Protein AF-D0LHV9-F1 (afdb_monomer)

pLDDT: mean 90.49, std 9.5, range [56.28, 98.75]

Nearest PDB structures (foldseek):
  7ylq-assembly1_B  TM=3.765E-01  e=9.728E+00  Sphingomonas sp. ACM-3962

Solvent-accessible surface area (backbone atoms only — not comparable to full-atom values): 9930 Å² total; per-residue (Å²): 109,68,70,61,38,52,47,30,73,77,40,93,38,69,43,60,48,99,86,67,49,78,72,29,75,72,36,47,54,69,53,60,54,71,76,46,58,68,74,63,73,68,49,79,58,94,61,65,42,48,40,43,83,44,73,40,21,36,85,45,95,89,30,34,79,87,47,55,51,56,77,73,33,41,42,97,56,76,54,89,63,44,69,48,53,27,53,27,57,70,60,33,44,83,70,42,90,50,85,69,69,38,62,45,87,88,50,96,56,99,40,79,74,44,41,60,22,30,22,26,65,71,52,44,33,29,43,61,49,44,35,54,44,36,72,78,37,23,38,62,72,60,65,72,56,57,51,52,42,54,73,43,72,48,49,61,66,92,78,60,73,64,90,67,52,40,84,120

Radius of gyration: 19.69 Å; Cα contacts (8 Å, |Δi|>4): 243; chains: 1; bounding box: 43×36×56 Å

Structure (mmCIF, N/CA/C/O backbone):
data_AF-D0LHV9-F1
#
_entry.id   AF-D0LHV9-F1
#
loop_
_atom_site.group_PDB
_atom_site.id
_atom_site.type_symbol
_atom_site.label_atom_id
_atom_site.label_alt_id
_atom_site.label_comp_id
_atom_site.label_asym_id
_atom_site.label_entity_id
_atom_site.label_seq_id
_atom_site.pdbx_PDB_ins_code
_atom_site.Cartn_x
_atom_site.Cartn_y
_atom_site.Cartn_z
_atom_site.occupancy
_atom_site.B_iso_or_equiv
_atom_site.auth_seq_id
_atom_site.auth_comp_id
_atom_site.auth_asym_id
_atom_site.auth_atom_id
_atom_site.pdbx_PDB_model_num
ATOM 1 N N . MET A 1 1 ? -15.283 6.132 16.270 1.00 62.69 1 MET A N 1
ATOM 2 C CA . MET A 1 1 ? -14.594 5.888 17.559 1.00 62.69 1 MET A CA 1
ATOM 3 C C . MET A 1 1 ? -13.118 5.558 17.386 1.00 62.69 1 MET A C 1
ATOM 5 O O . MET A 1 1 ? -12.345 6.025 18.202 1.00 62.69 1 MET A O 1
ATOM 9 N N . GLU A 1 2 ? -12.717 4.835 16.336 1.00 67.06 2 GLU A N 1
ATOM 10 C CA . GLU A 1 2 ? -11.318 4.452 16.040 1.00 67.06 2 GLU A CA 1
ATOM 11 C C . GLU A 1 2 ? -10.273 5.565 16.258 1.00 67.06 2 GLU A C 1
ATOM 13 O O . GLU A 1 2 ? -9.306 5.354 16.974 1.00 67.06 2 GLU A O 1
ATOM 18 N N . CYS A 1 3 ? -10.501 6.777 15.735 1.00 65.50 3 CYS A N 1
ATOM 19 C CA . CYS A 1 3 ? -9.595 7.921 15.934 1.00 65.50 3 CYS A CA 1
ATOM 20 C C . CYS A 1 3 ? -9.400 8.285 17.419 1.00 65.50 3 CYS A C 1
ATOM 22 O O . CYS A 1 3 ? -8.277 8.457 17.881 1.00 65.50 3 CYS A O 1
ATOM 24 N N . VAL A 1 4 ? -10.493 8.355 18.182 1.00 70.44 4 VAL A N 1
ATOM 25 C CA . VAL A 1 4 ? -10.454 8.693 19.613 1.00 70.44 4 VAL A CA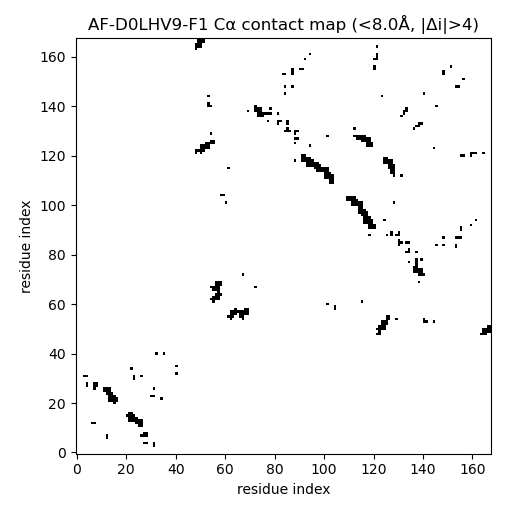 1
ATOM 26 C C . VAL A 1 4 ? -9.809 7.558 20.411 1.00 70.44 4 VAL A C 1
ATOM 28 O O . VAL A 1 4 ? -8.999 7.823 21.292 1.00 70.44 4 VAL A O 1
ATOM 31 N N . LYS A 1 5 ? -10.092 6.297 20.054 1.00 71.50 5 LYS A N 1
ATOM 32 C CA . LYS A 1 5 ? -9.436 5.121 20.646 1.00 71.50 5 LYS A CA 1
ATOM 33 C C . LYS A 1 5 ? -7.927 5.131 20.398 1.00 71.50 5 LYS A C 1
ATOM 35 O O . LYS A 1 5 ? -7.164 4.926 21.332 1.00 71.50 5 LYS A O 1
ATOM 40 N N . TRP A 1 6 ? -7.506 5.407 19.163 1.00 71.69 6 TRP A N 1
ATOM 41 C CA . TRP A 1 6 ? -6.095 5.523 18.799 1.00 71.69 6 TRP A CA 1
ATOM 42 C C . TRP A 1 6 ? -5.407 6.652 19.575 1.00 71.69 6 TRP A C 1
ATOM 44 O O . TRP A 1 6 ? -4.356 6.422 20.163 1.00 71.69 6 TRP A O 1
ATOM 54 N N . LEU A 1 7 ? -6.025 7.837 19.655 1.00 71.50 7 LEU A N 1
ATOM 55 C CA . LEU A 1 7 ? -5.496 8.964 20.432 1.00 71.50 7 LEU A CA 1
ATOM 56 C C . LEU A 1 7 ? -5.294 8.587 21.903 1.00 71.50 7 LEU A C 1
ATOM 58 O O . LEU A 1 7 ? -4.206 8.781 22.431 1.00 71.50 7 LEU A O 1
ATOM 62 N N . CYS A 1 8 ? -6.299 7.979 22.534 1.00 73.69 8 CYS A N 1
ATOM 63 C CA . CYS A 1 8 ? -6.231 7.598 23.949 1.00 73.69 8 CYS A CA 1
ATOM 64 C C . CYS A 1 8 ? -5.308 6.397 24.215 1.00 73.69 8 CYS A C 1
ATOM 66 O O . CYS A 1 8 ? -4.954 6.142 25.360 1.00 73.69 8 CYS A O 1
ATOM 68 N N . ALA A 1 9 ? -4.913 5.647 23.181 1.00 72.31 9 ALA A N 1
ATOM 69 C CA . ALA A 1 9 ? -3.890 4.608 23.289 1.00 72.31 9 ALA A CA 1
ATOM 70 C C . ALA A 1 9 ? -2.459 5.169 23.199 1.00 72.31 9 ALA A C 1
ATOM 72 O O . ALA A 1 9 ? -1.520 4.508 23.637 1.00 72.31 9 ALA A O 1
ATOM 73 N N . GLN A 1 10 ? -2.282 6.352 22.605 1.00 72.88 10 GLN A N 1
ATOM 74 C CA . GLN A 1 10 ? -0.973 6.981 22.386 1.00 72.88 10 GLN A CA 1
ATOM 75 C C . GLN A 1 10 ? -0.696 8.143 23.347 1.00 72.88 10 GLN A C 1
ATOM 77 O O . GLN A 1 10 ? 0.461 8.488 23.579 1.00 72.88 10 GLN A O 1
ATOM 82 N N . PHE A 1 11 ? -1.745 8.757 23.890 1.00 75.81 11 PHE A N 1
ATOM 83 C CA . PHE A 1 11 ? -1.668 9.963 24.702 1.00 75.81 11 PHE A CA 1
ATOM 84 C C . PHE A 1 11 ? -2.635 9.879 25.881 1.00 75.81 11 PHE A C 1
ATOM 86 O O . PHE A 1 11 ? -3.745 9.363 25.739 1.00 75.81 11 PHE A O 1
ATOM 93 N N . ASP A 1 12 ? -2.251 10.476 27.009 1.00 80.50 12 ASP A N 1
ATOM 94 C CA . ASP A 1 12 ? -3.166 10.701 28.126 1.00 80.50 12 ASP A CA 1
ATOM 95 C C . ASP A 1 12 ? -4.273 11.661 27.676 1.00 80.50 12 ASP A C 1
ATOM 97 O O . ASP A 1 12 ? -4.032 12.827 27.347 1.00 80.50 12 ASP A O 1
ATOM 101 N N . CYS A 1 13 ? -5.493 11.136 27.595 1.00 75.88 13 CYS A N 1
ATOM 102 C CA . CYS A 1 13 ? -6.640 11.840 27.047 1.00 75.88 13 CYS A CA 1
ATOM 103 C C . CYS A 1 13 ? -7.762 11.916 28.079 1.00 75.88 13 CYS A C 1
ATOM 105 O O . CYS A 1 13 ? -8.191 10.908 28.638 1.00 75.88 13 CYS A O 1
ATOM 107 N N . SER A 1 14 ? -8.291 13.125 28.252 1.00 83.94 14 SER A N 1
ATOM 108 C CA . SER A 1 14 ? -9.500 13.386 29.025 1.00 83.94 14 SER A CA 1
ATOM 109 C C . SER A 1 14 ? -10.602 13.895 28.095 1.00 83.94 14 SER A C 1
ATOM 111 O O . SER A 1 14 ? -10.369 14.792 27.281 1.00 83.94 14 SER A O 1
ATOM 113 N N . ILE A 1 15 ? -11.801 13.319 28.200 1.00 81.75 15 ILE A N 1
ATOM 114 C CA . ILE A 1 15 ? -12.952 13.644 27.344 1.00 81.75 15 ILE A CA 1
ATOM 115 C C . ILE A 1 15 ? -13.985 14.395 28.170 1.00 81.75 15 ILE A C 1
ATOM 117 O O . ILE A 1 15 ? -14.355 13.943 29.251 1.00 81.75 15 ILE A O 1
ATOM 121 N N . TYR A 1 16 ? -14.480 15.507 27.635 1.00 86.31 16 TYR A N 1
ATOM 122 C CA . TYR A 1 16 ? -15.501 16.349 28.251 1.00 86.31 16 TYR A CA 1
ATOM 123 C C . TYR A 1 16 ? -16.729 16.431 27.341 1.00 86.31 16 TYR A C 1
ATOM 125 O O . TYR A 1 16 ? -16.602 16.312 26.121 1.00 86.31 16 TYR A O 1
ATOM 133 N N . ASP A 1 17 ? -17.907 16.642 27.922 1.00 86.06 17 ASP A N 1
ATOM 134 C CA . ASP A 1 17 ? -19.102 16.993 27.153 1.00 86.06 17 ASP A CA 1
ATOM 135 C C . ASP A 1 17 ? -19.101 18.475 26.735 1.00 86.06 17 ASP A C 1
ATOM 137 O O . ASP A 1 17 ? -18.220 19.257 27.102 1.00 86.06 17 ASP A O 1
ATOM 141 N N . GLU A 1 18 ? -20.122 18.885 25.980 1.00 87.44 18 GLU A N 1
ATOM 142 C CA . GLU A 1 18 ? -20.279 20.273 25.520 1.00 87.44 18 GLU A CA 1
ATOM 143 C C . GLU A 1 18 ? -20.460 21.287 26.667 1.00 87.44 18 GLU A C 1
ATOM 145 O O . GLU A 1 18 ? -20.237 22.481 26.473 1.00 87.44 18 GLU A O 1
ATOM 150 N N . SER A 1 19 ? -20.841 20.833 27.866 1.00 90.06 19 SER A N 1
ATOM 151 C CA . SER A 1 19 ? -20.984 21.673 29.062 1.00 90.06 19 SER A CA 1
ATOM 152 C C . SER A 1 19 ? -19.685 21.814 29.866 1.00 90.06 19 SER A C 1
ATOM 154 O O . SER A 1 19 ? -19.638 22.592 30.821 1.00 90.06 19 SER A O 1
ATOM 156 N N . GLY A 1 20 ? -18.627 21.093 29.479 1.00 84.69 20 GLY A N 1
ATOM 157 C CA . GLY A 1 20 ? -17.353 21.042 30.195 1.00 84.69 20 GLY A CA 1
ATOM 158 C C . GLY A 1 20 ? -17.324 20.025 31.338 1.00 84.69 20 GLY A C 1
ATOM 159 O O . GLY A 1 20 ? -16.408 20.060 32.160 1.00 84.69 20 GLY A O 1
ATOM 160 N N . THR A 1 21 ? -18.298 19.116 31.408 1.00 87.81 21 THR A N 1
ATOM 161 C CA . THR A 1 21 ? -18.303 18.029 32.392 1.00 87.81 21 THR A CA 1
ATOM 162 C C . THR A 1 21 ? -17.369 16.921 31.928 1.00 87.81 21 THR A C 1
ATOM 164 O O . THR A 1 21 ? -17.465 16.456 30.794 1.00 87.81 21 THR A O 1
ATOM 167 N N . LEU A 1 22 ? -16.458 16.488 32.801 1.00 85.00 22 LEU A N 1
ATOM 168 C CA . LEU A 1 22 ? -15.539 15.390 32.510 1.00 85.00 22 LEU A CA 1
ATOM 169 C C . LEU A 1 22 ? -16.319 14.076 32.376 1.00 85.00 22 LEU A C 1
ATOM 171 O O . LEU A 1 22 ? -16.954 13.627 33.329 1.00 85.00 22 LEU A O 1
ATOM 175 N N . LEU A 1 23 ? -16.251 13.469 31.196 1.00 80.69 23 LEU A N 1
ATOM 176 C CA . LEU A 1 23 ? -16.886 12.194 30.869 1.00 80.69 23 LEU A CA 1
ATOM 177 C C . LEU A 1 23 ? -15.935 11.016 31.085 1.00 80.69 23 LEU A C 1
ATOM 179 O O . LEU A 1 23 ? -16.338 9.979 31.604 1.00 80.69 23 LEU A O 1
ATOM 183 N N . VAL A 1 24 ? -14.670 11.180 30.692 1.00 77.25 24 VAL A N 1
ATOM 184 C CA . VAL A 1 24 ? -13.617 10.171 30.846 1.00 77.25 24 VAL A CA 1
ATOM 185 C C . VAL A 1 24 ? -12.364 10.868 31.346 1.00 77.25 24 VAL A C 1
ATOM 187 O O . VAL A 1 24 ? -11.832 11.731 30.652 1.00 77.25 24 VAL A O 1
ATOM 190 N N . ALA A 1 25 ? -11.914 10.496 32.543 1.00 75.00 25 ALA A N 1
ATOM 191 C CA . ALA A 1 25 ? -10.645 10.933 33.112 1.00 75.00 25 ALA A CA 1
ATOM 192 C C . ALA A 1 25 ? -9.563 9.924 32.729 1.00 75.00 25 ALA A C 1
ATOM 194 O O . ALA A 1 25 ? -9.725 8.753 33.072 1.00 75.00 25 ALA A O 1
ATOM 195 N N . ASP A 1 26 ? -8.515 10.372 32.033 1.00 69.88 26 ASP A N 1
ATOM 196 C CA . ASP A 1 26 ? -7.289 9.614 31.716 1.00 69.88 26 ASP A CA 1
ATOM 197 C C . ASP A 1 26 ? -7.545 8.120 31.440 1.00 69.88 26 ASP A C 1
ATOM 199 O O . ASP A 1 26 ? -6.937 7.218 32.020 1.00 69.88 26 ASP A O 1
ATOM 203 N N . GLY A 1 27 ? -8.553 7.869 30.605 1.00 56.28 27 GLY A N 1
ATOM 204 C CA . GLY A 1 27 ? -9.175 6.564 30.457 1.00 56.28 27 GLY A CA 1
ATOM 205 C C . GLY A 1 27 ? -8.801 5.934 29.131 1.00 56.28 27 GLY A C 1
ATOM 206 O O . GLY A 1 27 ? -9.020 6.519 28.069 1.00 56.28 27 GLY A O 1
ATOM 207 N N . GLY A 1 28 ? -8.275 4.712 29.199 1.00 63.03 28 GLY A N 1
ATOM 208 C CA . GLY A 1 28 ? -8.055 3.875 28.026 1.00 63.03 28 GLY A CA 1
ATOM 209 C C . GLY A 1 28 ? -9.352 3.575 27.264 1.00 63.03 28 GLY A C 1
ATOM 210 O O . GLY A 1 28 ? -10.458 3.926 27.676 1.00 63.03 28 GLY A O 1
ATOM 211 N N . VAL A 1 29 ? -9.205 2.882 26.136 1.00 64.19 29 VAL A N 1
ATOM 212 C CA . VAL A 1 29 ? -10.256 2.579 25.144 1.00 64.19 29 VAL A CA 1
ATOM 213 C C . VAL A 1 29 ? -11.608 2.142 25.743 1.00 64.19 29 VAL A C 1
ATOM 215 O O . VAL A 1 29 ? -12.652 2.545 25.229 1.00 64.19 29 VAL A O 1
ATOM 218 N N . GLU A 1 30 ? -11.607 1.386 26.843 1.00 68.38 30 GLU A N 1
ATOM 219 C CA . GLU A 1 30 ? -12.809 0.880 27.529 1.00 68.38 30 GLU A CA 1
ATOM 220 C C . GLU A 1 30 ? -13.719 1.995 28.078 1.00 68.38 30 GLU A C 1
ATOM 222 O O . GLU A 1 30 ? -14.945 1.907 27.985 1.00 68.38 30 GLU A O 1
ATOM 227 N N . ALA A 1 31 ? -13.146 3.086 28.596 1.00 74.50 31 ALA A N 1
ATOM 228 C CA . ALA A 1 31 ? -13.923 4.197 29.149 1.00 74.50 31 ALA A CA 1
ATOM 229 C C . ALA A 1 31 ? -14.637 5.008 28.053 1.00 74.50 31 ALA A C 1
ATOM 231 O O . ALA A 1 31 ? -15.700 5.578 28.287 1.00 74.50 31 ALA A O 1
ATOM 232 N N . ILE A 1 32 ? -14.085 5.014 26.837 1.00 75.31 32 ILE A N 1
ATOM 233 C CA . ILE A 1 32 ? -14.692 5.659 25.667 1.00 75.31 32 ILE A CA 1
ATOM 234 C C . ILE A 1 32 ? -15.883 4.848 25.168 1.00 75.31 32 ILE A C 1
ATOM 236 O O . ILE A 1 32 ? -16.891 5.427 24.772 1.00 75.31 32 ILE A O 1
ATOM 240 N N . GLU A 1 33 ? -15.781 3.517 25.163 1.00 77.44 33 GLU A N 1
ATOM 241 C CA . GLU A 1 33 ? -16.877 2.644 24.730 1.00 77.44 33 GLU A CA 1
ATOM 242 C C . GLU A 1 33 ? -18.105 2.778 25.628 1.00 77.44 33 GLU A C 1
ATOM 244 O O . GLU A 1 33 ? -19.222 2.813 25.117 1.00 77.44 33 GLU A O 1
ATOM 249 N N . ALA A 1 34 ? -17.901 2.981 26.932 1.00 81.94 34 ALA A N 1
ATOM 250 C CA . ALA A 1 34 ? -18.976 3.226 27.890 1.00 81.94 34 ALA A CA 1
ATOM 251 C C . ALA A 1 34 ? -19.781 4.517 27.623 1.00 81.94 34 ALA A C 1
ATOM 253 O O . ALA A 1 34 ? -20.892 4.652 28.136 1.00 81.94 34 ALA A O 1
ATOM 254 N N . LEU A 1 35 ? -19.263 5.454 26.814 1.00 83.06 35 LEU A N 1
ATOM 255 C CA . LEU A 1 35 ? -19.992 6.670 26.424 1.00 83.06 35 LEU A CA 1
ATOM 256 C C . LEU A 1 35 ? -21.098 6.406 25.396 1.00 83.06 35 LEU A C 1
ATOM 258 O O . LEU A 1 35 ? -21.942 7.275 25.170 1.00 83.06 35 LEU A O 1
ATOM 262 N N . TYR A 1 36 ? -21.094 5.239 24.753 1.00 81.00 36 TYR A N 1
ATOM 263 C CA . TYR A 1 36 ? -22.002 4.925 23.659 1.00 81.00 36 TYR A CA 1
ATOM 264 C C . TYR A 1 36 ? -22.916 3.746 24.020 1.00 81.00 36 TYR A C 1
ATOM 266 O O . TYR A 1 36 ? -22.483 2.803 24.681 1.00 81.00 36 TYR A O 1
ATOM 274 N N . PRO A 1 37 ? -24.186 3.752 23.569 1.00 85.31 37 PRO A N 1
ATOM 275 C CA . PRO A 1 37 ? -25.063 2.594 23.710 1.00 85.31 37 PRO A CA 1
ATOM 276 C C . PRO A 1 37 ? -24.457 1.342 23.065 1.00 85.31 37 PRO A C 1
ATOM 278 O O . PRO A 1 37 ? -23.799 1.436 22.028 1.00 85.31 37 PRO A O 1
ATOM 281 N N . GLU A 1 38 ? -24.767 0.160 23.606 1.00 84.75 38 GLU A N 1
ATOM 282 C CA . GLU A 1 38 ? -24.272 -1.127 23.087 1.00 84.75 38 GLU A CA 1
ATOM 283 C C . GLU A 1 38 ? -24.554 -1.305 21.584 1.00 84.75 38 GLU A C 1
ATOM 285 O O . GLU A 1 38 ? -23.702 -1.784 20.841 1.00 84.75 38 GLU A O 1
ATOM 290 N N . SER A 1 39 ? -25.705 -0.823 21.105 1.00 85.00 39 SER A N 1
ATOM 291 C CA . SER A 1 39 ? -26.071 -0.848 19.684 1.00 85.00 39 SER A CA 1
ATOM 292 C C . SER A 1 39 ? -25.133 -0.040 18.784 1.00 85.00 39 SER A C 1
ATOM 294 O O . SER A 1 39 ? -24.960 -0.393 17.622 1.00 85.00 39 SER A O 1
ATOM 296 N N . VAL A 1 40 ? -24.526 1.030 19.302 1.00 82.38 40 VAL A N 1
ATOM 297 C CA . VAL A 1 40 ? -23.534 1.844 18.586 1.00 82.38 40 VAL A CA 1
ATOM 298 C C . VAL A 1 40 ? -22.165 1.176 18.641 1.00 82.38 40 VAL A C 1
ATOM 300 O O . VAL A 1 40 ? -21.465 1.152 17.632 1.00 82.38 40 VAL A O 1
ATOM 303 N N . VAL A 1 41 ? -21.801 0.594 19.786 1.00 80.50 41 VAL A N 1
ATOM 304 C CA . VAL A 1 41 ? -20.530 -0.131 19.957 1.00 80.50 41 VAL A CA 1
ATOM 305 C C . VAL A 1 41 ? -20.474 -1.374 19.061 1.00 80.50 41 VAL A C 1
ATOM 307 O O . VAL A 1 41 ? -19.439 -1.652 18.463 1.00 80.50 41 VAL A O 1
ATOM 310 N N . GLN A 1 42 ? -21.589 -2.093 18.919 1.00 81.94 42 GLN A N 1
ATOM 311 C CA . GLN A 1 42 ? -21.698 -3.293 18.080 1.00 81.94 42 GLN A CA 1
ATOM 312 C C . GLN A 1 42 ? -21.997 -2.996 16.605 1.00 81.94 42 GLN A C 1
ATOM 314 O O . GLN A 1 42 ? -22.043 -3.922 15.793 1.00 81.94 42 GLN A O 1
ATOM 319 N N . MET A 1 43 ? -22.227 -1.733 16.235 1.00 82.56 43 MET A N 1
ATOM 320 C CA . MET A 1 43 ? -22.563 -1.385 14.860 1.00 82.56 43 MET A CA 1
ATOM 321 C C . MET A 1 43 ? -21.374 -1.653 13.941 1.00 82.56 43 MET A C 1
ATOM 323 O O . MET A 1 43 ? -20.310 -1.046 14.068 1.00 82.56 43 MET A O 1
ATOM 327 N N . GLU A 1 44 ? -21.576 -2.538 12.970 1.00 80.12 44 GLU A N 1
ATOM 328 C CA . GLU A 1 44 ? -20.567 -2.803 11.961 1.00 80.12 44 GLU A CA 1
ATOM 329 C C . GLU A 1 44 ? -20.367 -1.550 11.100 1.00 80.12 44 GLU A C 1
ATOM 331 O O . GLU A 1 44 ? -21.309 -1.020 10.506 1.00 80.12 44 GLU A O 1
ATOM 336 N N . HIS A 1 45 ? -19.141 -1.028 11.079 1.00 79.50 45 HIS A N 1
ATOM 337 C CA . HIS A 1 45 ? -18.848 0.185 10.329 1.00 79.50 45 HIS A CA 1
ATOM 338 C C . HIS A 1 45 ? -19.073 -0.040 8.826 1.00 79.50 45 HIS A C 1
ATOM 340 O O . HIS A 1 45 ? -18.645 -1.069 8.300 1.00 79.50 45 HIS A O 1
ATOM 346 N N . PRO A 1 46 ? -19.668 0.924 8.096 1.00 80.38 46 PRO A N 1
ATOM 347 C CA . PRO A 1 46 ? -19.940 0.759 6.667 1.00 80.38 46 PRO A CA 1
ATOM 348 C C . PRO A 1 46 ? -18.661 0.610 5.829 1.00 80.38 46 PRO A C 1
ATOM 350 O O . PRO A 1 46 ? -18.708 0.071 4.729 1.00 80.38 46 PRO A O 1
ATOM 353 N N . TRP A 1 47 ? -17.516 1.046 6.363 1.00 81.25 47 TRP A N 1
ATOM 354 C CA . TRP A 1 47 ? -16.188 0.871 5.772 1.00 81.25 47 TRP A CA 1
ATOM 355 C C . TRP A 1 47 ? -15.443 -0.380 6.261 1.00 81.25 47 TRP A C 1
ATOM 357 O O . TRP A 1 47 ? -14.280 -0.571 5.911 1.00 81.25 47 TRP A O 1
ATOM 367 N N . LYS A 1 48 ? -16.063 -1.245 7.073 1.00 85.50 48 LYS A N 1
ATOM 368 C CA . LYS A 1 48 ? -15.408 -2.477 7.522 1.00 85.50 48 LYS A CA 1
ATOM 369 C C . LYS A 1 48 ? -15.099 -3.375 6.324 1.00 85.50 48 LYS A C 1
ATOM 371 O O . LYS A 1 48 ? -15.971 -3.665 5.504 1.00 85.50 48 LYS A O 1
ATOM 376 N N . GLY A 1 49 ? -13.844 -3.813 6.253 1.00 89.00 49 GLY A N 1
ATOM 377 C CA . GLY A 1 49 ? -13.328 -4.630 5.158 1.00 89.00 49 GLY A CA 1
ATOM 378 C C . GLY A 1 49 ? -13.130 -3.863 3.849 1.00 89.00 49 GLY A C 1
ATOM 379 O O . GLY A 1 49 ? -12.746 -4.484 2.867 1.00 89.00 49 GLY A O 1
ATOM 380 N N . ILE A 1 50 ? -13.380 -2.549 3.797 1.00 94.62 50 ILE A N 1
ATOM 381 C CA . ILE A 1 50 ? -13.064 -1.745 2.614 1.00 94.62 50 ILE A CA 1
ATOM 382 C C . ILE A 1 50 ? -11.571 -1.412 2.619 1.00 94.62 50 ILE A C 1
ATOM 384 O O . ILE A 1 50 ? -11.069 -0.832 3.580 1.00 94.62 50 ILE A O 1
ATOM 388 N N . LEU A 1 51 ? -10.881 -1.764 1.534 1.00 96.50 51 LEU A N 1
ATOM 389 C CA . LEU A 1 51 ? -9.449 -1.536 1.368 1.00 96.50 51 LEU A CA 1
ATOM 390 C C . LEU A 1 51 ? -9.136 -0.105 0.931 1.00 96.50 51 LEU A C 1
ATOM 392 O O . LEU A 1 51 ? -9.783 0.456 0.043 1.00 96.50 51 LEU A O 1
ATOM 396 N N . LEU A 1 52 ? -8.087 0.456 1.525 1.00 96.12 52 LEU A N 1
ATOM 397 C CA . LEU A 1 52 ? -7.537 1.762 1.179 1.00 96.12 52 LEU A CA 1
ATOM 398 C C . LEU A 1 52 ? -6.489 1.618 0.072 1.00 96.12 52 LEU A C 1
ATOM 400 O O . LEU A 1 52 ? -5.504 0.899 0.215 1.00 96.12 52 LEU A O 1
ATOM 404 N N . LYS A 1 53 ? -6.685 2.321 -1.042 1.00 96.69 53 LYS A N 1
ATOM 405 C CA . LYS A 1 53 ? -5.764 2.283 -2.184 1.00 96.69 53 LYS A CA 1
ATOM 406 C C . LYS A 1 53 ? -4.485 3.074 -1.898 1.00 96.69 53 LYS A C 1
ATOM 408 O O . LYS A 1 53 ? -4.550 4.211 -1.431 1.00 96.69 53 LYS A O 1
ATOM 413 N N . VAL A 1 54 ? -3.332 2.505 -2.244 1.00 97.88 54 VAL A N 1
ATOM 414 C CA . VAL A 1 54 ? -2.034 3.196 -2.282 1.00 97.88 54 VAL A CA 1
ATOM 415 C C . VAL A 1 54 ? -1.239 2.753 -3.514 1.00 97.88 54 VAL A C 1
ATOM 417 O O . VAL A 1 54 ? -1.341 1.607 -3.936 1.00 97.88 54 VAL A O 1
ATOM 420 N N . GLY A 1 55 ? -0.488 3.673 -4.127 1.00 96.69 55 GLY A N 1
ATOM 421 C CA . GLY A 1 55 ? 0.348 3.377 -5.300 1.00 96.69 55 GLY A CA 1
ATOM 422 C C . GLY A 1 55 ? -0.381 3.262 -6.641 1.00 96.69 55 GLY A C 1
ATOM 423 O O . GLY A 1 55 ? 0.229 2.868 -7.623 1.00 96.69 55 GLY A O 1
ATOM 424 N N . PHE A 1 56 ? -1.666 3.618 -6.709 1.00 97.00 56 PHE A N 1
ATOM 425 C CA . PHE A 1 56 ? -2.427 3.669 -7.965 1.00 97.00 56 PHE A CA 1
ATOM 426 C C . PHE A 1 56 ? -2.157 4.988 -8.700 1.00 97.00 56 PHE A C 1
ATOM 428 O O . PHE A 1 56 ? -3.007 5.880 -8.723 1.00 97.00 56 PHE A O 1
ATOM 435 N N . PHE A 1 57 ? -0.951 5.139 -9.241 1.00 97.88 57 PHE A N 1
ATOM 436 C CA . PHE A 1 57 ? -0.515 6.375 -9.889 1.00 97.88 57 PHE A CA 1
ATOM 437 C C . PHE A 1 57 ? -1.136 6.573 -11.270 1.00 97.88 57 PHE A C 1
ATOM 439 O O . PHE A 1 57 ? -1.248 5.629 -12.045 1.00 97.88 57 PHE A O 1
ATOM 446 N N . ARG A 1 58 ? -1.506 7.814 -11.595 1.00 97.56 58 ARG A N 1
ATOM 447 C CA . ARG A 1 58 ? -2.286 8.146 -12.799 1.00 97.56 58 ARG A CA 1
ATOM 448 C C . ARG A 1 58 ? -1.584 7.858 -14.126 1.00 97.56 58 ARG A C 1
ATOM 450 O O . ARG A 1 58 ? -2.259 7.778 -15.150 1.00 97.56 58 ARG A O 1
ATOM 457 N N . GLU A 1 59 ? -0.256 7.792 -14.108 1.00 97.00 59 GLU A N 1
ATOM 458 C CA . GLU A 1 59 ? 0.592 7.523 -15.269 1.00 97.00 59 GLU A CA 1
ATOM 459 C C . GLU A 1 59 ? 0.604 6.040 -15.662 1.00 97.00 59 GLU A C 1
ATOM 461 O O . GLU A 1 59 ? 0.884 5.724 -16.813 1.00 97.00 59 GLU A O 1
ATOM 466 N N . LEU A 1 60 ? 0.286 5.134 -14.733 1.00 95.25 60 LEU A N 1
ATOM 467 C CA . LEU A 1 60 ? 0.313 3.693 -14.973 1.00 95.25 60 LEU A CA 1
ATOM 468 C C . LEU A 1 60 ? -1.040 3.208 -15.506 1.00 95.25 60 LEU A C 1
ATOM 470 O O . LEU A 1 60 ? -2.091 3.625 -15.021 1.00 95.25 60 LEU A O 1
ATOM 474 N N . ASP A 1 61 ? -1.025 2.255 -16.440 1.00 93.38 61 ASP A N 1
ATOM 475 C CA . ASP A 1 61 ? -2.241 1.716 -17.078 1.00 93.38 61 ASP A CA 1
ATOM 476 C C . ASP A 1 61 ? -3.255 1.121 -16.088 1.00 93.38 61 ASP A C 1
ATOM 478 O O . ASP A 1 61 ? -4.464 1.157 -16.314 1.00 93.38 61 ASP A O 1
ATOM 482 N N . HIS A 1 62 ? -2.768 0.555 -14.983 1.00 92.94 62 HIS A N 1
ATOM 483 C CA . HIS A 1 62 ? -3.593 -0.031 -13.924 1.00 92.94 62 HIS A CA 1
ATOM 484 C C . HIS A 1 62 ? -3.942 0.972 -12.806 1.00 92.94 62 HIS A C 1
ATOM 486 O O . HIS A 1 62 ? -4.580 0.599 -11.815 1.00 92.94 62 HIS A O 1
ATOM 492 N N . GLY A 1 63 ? -3.477 2.216 -12.921 1.00 94.06 63 GLY A N 1
ATOM 493 C CA . GLY A 1 63 ? -3.636 3.258 -11.920 1.00 94.06 63 GLY A CA 1
ATOM 494 C C . GLY A 1 63 ? -4.989 3.966 -11.958 1.00 94.06 63 GLY A C 1
ATOM 495 O O . GLY A 1 63 ? -5.880 3.649 -12.746 1.00 94.06 63 GLY A O 1
ATOM 496 N N . ASP A 1 64 ? -5.150 4.952 -11.076 1.00 94.88 64 ASP A N 1
ATOM 497 C CA . ASP A 1 64 ? -6.309 5.844 -11.079 1.00 94.88 64 ASP A CA 1
ATOM 498 C C . ASP A 1 64 ? -5.942 7.137 -11.812 1.00 94.88 64 ASP A C 1
ATOM 500 O O . ASP A 1 64 ? -5.092 7.895 -11.350 1.00 94.88 64 ASP A O 1
ATOM 504 N N . HIS A 1 65 ? -6.602 7.431 -12.934 1.00 93.94 65 HIS A N 1
ATOM 505 C CA . HIS A 1 65 ? -6.339 8.643 -13.719 1.00 93.94 65 HIS A CA 1
ATOM 506 C C . HIS A 1 65 ? -6.574 9.956 -12.947 1.00 93.94 65 HIS A C 1
ATOM 508 O O . HIS A 1 65 ? -6.070 11.004 -13.358 1.00 93.94 65 HIS A O 1
ATOM 514 N N . GLN A 1 66 ? -7.343 9.925 -11.854 1.00 93.62 66 GLN A N 1
ATOM 515 C CA . GLN A 1 66 ? -7.537 11.058 -10.937 1.00 93.62 66 GLN A CA 1
ATOM 516 C C . GLN A 1 66 ? -6.683 10.946 -9.660 1.00 93.62 66 GLN A C 1
ATOM 518 O O . GLN A 1 66 ? -6.802 11.776 -8.758 1.00 93.62 66 GLN A O 1
ATOM 523 N N . GLY A 1 67 ? -5.836 9.921 -9.579 1.00 92.38 67 GLY A N 1
ATOM 524 C CA . GLY A 1 67 ? -4.992 9.590 -8.442 1.00 92.38 67 GLY A CA 1
ATOM 525 C C . GLY A 1 67 ? -3.691 10.403 -8.344 1.00 92.38 67 GLY A C 1
ATOM 526 O O . GLY A 1 67 ? -3.503 11.416 -9.033 1.00 92.38 67 GLY A O 1
ATOM 527 N N . PRO A 1 68 ? -2.772 9.978 -7.453 1.00 95.56 68 PRO A N 1
ATOM 528 C CA . PRO A 1 68 ? -1.463 10.611 -7.288 1.00 95.56 68 PRO A CA 1
ATOM 529 C C . PRO A 1 68 ? -0.627 10.544 -8.577 1.00 95.56 68 PRO A C 1
ATOM 531 O O . PRO A 1 68 ? -0.902 9.747 -9.472 1.00 95.56 68 PRO A O 1
ATOM 534 N N . SER A 1 69 ? 0.380 11.415 -8.693 1.00 97.88 69 SER A N 1
ATOM 535 C CA . SER A 1 69 ? 1.334 11.377 -9.814 1.00 97.88 69 SER A CA 1
ATOM 536 C C . SER A 1 69 ? 2.605 10.663 -9.386 1.00 97.88 69 SER A C 1
ATOM 538 O O . SER A 1 69 ? 3.238 11.075 -8.416 1.00 97.88 69 SER A O 1
ATOM 540 N N . LEU A 1 70 ? 2.983 9.636 -10.142 1.00 97.69 70 LEU A N 1
ATOM 541 C CA . LEU A 1 70 ? 4.229 8.902 -9.961 1.00 97.69 70 LEU A CA 1
ATOM 542 C C . LEU A 1 70 ? 5.444 9.823 -10.134 1.00 97.69 70 LEU A C 1
ATOM 544 O O . LEU A 1 70 ? 6.368 9.789 -9.326 1.00 97.69 70 LEU A O 1
ATOM 548 N N . GLU A 1 71 ? 5.417 10.679 -11.161 1.00 97.75 71 GLU A N 1
ATOM 549 C CA . GLU A 1 71 ? 6.463 11.676 -11.423 1.00 97.75 71 GLU A CA 1
ATOM 550 C C . GLU A 1 71 ? 6.586 12.670 -10.264 1.00 97.75 71 GLU A C 1
ATOM 552 O O . GLU A 1 71 ? 7.688 12.980 -9.823 1.00 97.75 71 GLU A O 1
ATOM 557 N N . HIS A 1 72 ? 5.456 13.160 -9.746 1.00 97.75 72 HIS A N 1
ATOM 558 C CA . HIS A 1 72 ? 5.458 14.112 -8.636 1.00 97.75 72 HIS A CA 1
ATOM 559 C C . HIS A 1 72 ? 6.026 13.515 -7.346 1.00 97.75 72 HIS A C 1
ATOM 561 O O . HIS A 1 72 ? 6.737 14.205 -6.617 1.00 97.75 72 HIS A O 1
ATOM 567 N N . ASP A 1 73 ? 5.695 12.254 -7.063 1.00 97.50 73 ASP A N 1
ATOM 568 C CA . ASP A 1 73 ? 6.081 11.586 -5.822 1.00 97.50 73 ASP A CA 1
ATOM 569 C C . ASP A 1 73 ? 7.498 10.986 -5.883 1.00 97.50 73 ASP A C 1
ATOM 571 O O . ASP A 1 73 ? 8.025 10.554 -4.854 1.00 97.50 73 ASP A O 1
ATOM 575 N N . LYS A 1 74 ? 8.150 10.993 -7.052 1.00 98.00 74 LYS A N 1
ATOM 576 C CA . LYS A 1 74 ? 9.568 10.644 -7.212 1.00 98.00 74 LYS A CA 1
ATOM 577 C C . LYS A 1 74 ? 10.461 11.561 -6.377 1.00 98.00 74 LYS A C 1
ATOM 579 O O . LYS A 1 74 ? 10.233 12.765 -6.264 1.00 98.00 74 LYS A O 1
ATOM 584 N N . ALA A 1 75 ? 11.531 10.996 -5.825 1.00 97.38 75 ALA A N 1
ATOM 585 C CA . ALA A 1 75 ? 12.515 11.751 -5.058 1.00 97.38 75 ALA A CA 1
ATOM 586 C C . ALA A 1 75 ? 13.947 11.463 -5.522 1.00 97.38 75 ALA A C 1
ATOM 588 O O . ALA A 1 75 ? 14.252 10.406 -6.062 1.00 97.38 75 ALA A O 1
ATOM 589 N N . GLU A 1 76 ? 14.855 12.404 -5.262 1.00 96.00 76 GLU A N 1
ATOM 590 C CA . GLU A 1 76 ? 16.279 12.254 -5.601 1.00 96.00 76 GLU A CA 1
ATOM 591 C C . GLU A 1 76 ? 17.049 11.351 -4.625 1.00 96.00 76 GLU A C 1
ATOM 593 O O . GLU A 1 76 ? 18.185 10.971 -4.893 1.00 96.00 76 GLU A O 1
ATOM 598 N N . SER A 1 77 ? 16.475 11.044 -3.459 1.00 96.06 77 SER A N 1
ATOM 599 C CA . SER A 1 77 ? 17.146 10.250 -2.427 1.00 96.06 77 SER A CA 1
ATOM 600 C C . SER A 1 77 ? 16.173 9.406 -1.620 1.00 96.06 77 SER A C 1
ATOM 602 O O . SER A 1 77 ? 14.993 9.744 -1.495 1.00 96.06 77 SER A O 1
ATOM 604 N N . ALA A 1 78 ? 16.683 8.328 -1.032 1.00 94.75 78 ALA A N 1
ATOM 605 C CA . ALA A 1 78 ? 15.880 7.381 -0.276 1.00 94.75 78 ALA A CA 1
ATOM 606 C C . ALA A 1 78 ? 15.215 7.997 0.965 1.00 94.75 78 ALA A C 1
ATOM 608 O O . ALA A 1 78 ? 15.785 8.861 1.641 1.00 94.75 78 ALA A O 1
ATOM 609 N N . ALA A 1 79 ? 14.002 7.545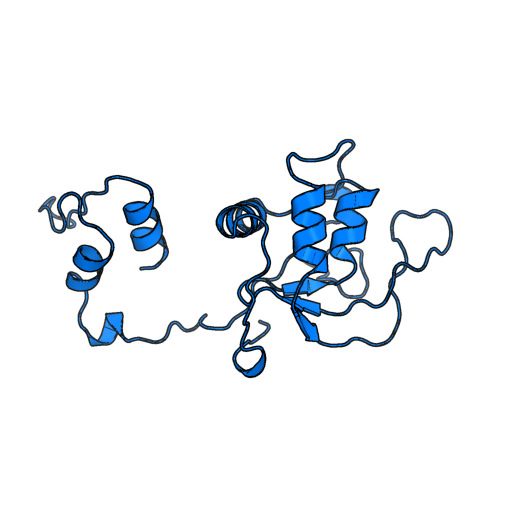 1.282 1.00 91.12 79 ALA A N 1
ATOM 610 C CA . ALA A 1 79 ? 13.365 7.863 2.559 1.00 91.12 79 ALA A CA 1
ATOM 611 C C . ALA A 1 79 ? 13.998 7.047 3.706 1.00 91.12 79 ALA A C 1
ATOM 613 O O . ALA A 1 79 ? 14.535 5.959 3.480 1.00 91.12 79 ALA A O 1
ATOM 614 N N . PRO A 1 80 ? 13.897 7.511 4.966 1.00 90.00 80 PRO A N 1
ATOM 615 C CA . PRO A 1 80 ? 14.148 6.642 6.110 1.00 90.00 80 PRO A CA 1
ATOM 616 C C . PRO A 1 80 ? 13.270 5.384 6.027 1.00 90.00 80 PRO A C 1
ATOM 618 O O . PRO A 1 80 ? 12.089 5.482 5.699 1.00 90.00 80 PRO A O 1
ATOM 621 N N . ASP A 1 81 ? 13.858 4.221 6.312 1.00 95.12 81 ASP A N 1
ATOM 622 C CA . ASP A 1 81 ? 13.198 2.906 6.285 1.00 95.12 81 ASP A CA 1
ATOM 623 C C . ASP A 1 81 ? 12.662 2.441 4.911 1.00 95.12 81 ASP A C 1
ATOM 625 O O . ASP A 1 81 ? 11.931 1.454 4.852 1.00 95.12 81 ASP A O 1
ATOM 629 N N . GLU A 1 82 ? 13.056 3.079 3.803 1.00 96.44 82 GLU A N 1
ATOM 630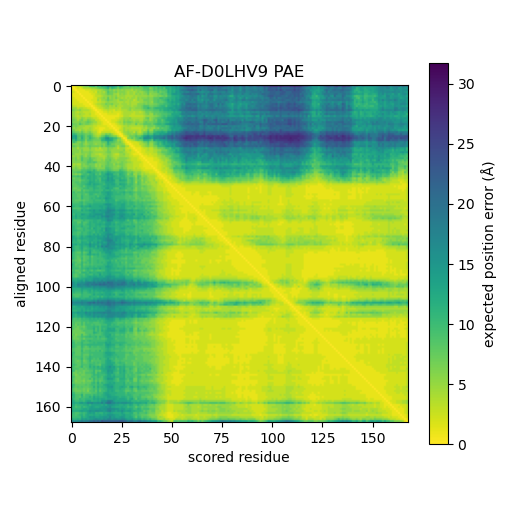 C CA . GLU A 1 82 ? 12.567 2.768 2.447 1.00 96.44 82 GLU A CA 1
ATOM 631 C C . GLU A 1 82 ? 12.624 1.275 2.098 1.00 96.44 82 GLU A C 1
ATOM 633 O O . GLU A 1 82 ? 11.611 0.701 1.708 1.00 96.44 82 GLU A O 1
ATOM 638 N N . GLU A 1 83 ? 13.766 0.617 2.320 1.00 97.69 83 GLU A N 1
ATOM 639 C CA . GLU A 1 83 ? 13.900 -0.814 2.017 1.00 97.69 83 GLU A CA 1
ATOM 640 C C . GLU A 1 83 ? 12.983 -1.679 2.891 1.00 97.69 83 GLU A C 1
ATOM 642 O O . GLU A 1 83 ? 12.447 -2.683 2.433 1.00 97.69 83 GLU A O 1
ATOM 647 N N . ARG A 1 84 ? 12.741 -1.285 4.146 1.00 98.38 84 ARG A N 1
ATOM 648 C CA . ARG A 1 84 ? 11.824 -2.020 5.031 1.00 98.38 84 ARG A CA 1
ATOM 649 C C . ARG A 1 84 ? 10.381 -1.864 4.567 1.00 98.38 84 ARG A C 1
ATOM 651 O O . ARG A 1 84 ? 9.615 -2.818 4.647 1.00 98.38 84 ARG A O 1
ATOM 658 N N . ILE A 1 85 ? 10.017 -0.682 4.072 1.00 98.38 85 ILE A N 1
ATOM 659 C CA . ILE A 1 85 ? 8.699 -0.422 3.481 1.00 98.38 85 ILE A CA 1
ATOM 660 C C . ILE A 1 85 ? 8.543 -1.212 2.179 1.00 98.38 85 ILE A C 1
ATOM 662 O O . ILE A 1 85 ? 7.520 -1.862 1.988 1.00 98.38 85 ILE A O 1
ATOM 666 N N . ALA A 1 86 ? 9.549 -1.215 1.306 1.00 98.50 86 ALA A N 1
ATOM 667 C CA . ALA A 1 86 ? 9.508 -1.981 0.065 1.00 98.50 86 ALA A CA 1
ATOM 668 C C . ALA A 1 86 ? 9.415 -3.494 0.333 1.00 98.50 86 ALA A C 1
ATOM 670 O O . ALA A 1 86 ? 8.576 -4.169 -0.257 1.00 98.50 86 ALA A O 1
ATOM 671 N N . ALA A 1 87 ? 10.182 -4.015 1.296 1.00 98.62 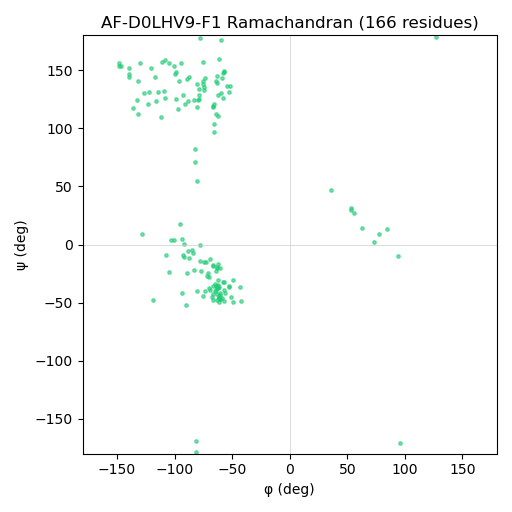87 ALA A N 1
ATOM 672 C CA . ALA A 1 87 ? 10.092 -5.411 1.721 1.00 98.62 87 ALA A CA 1
ATOM 673 C C . ALA A 1 87 ? 8.728 -5.756 2.347 1.00 98.62 87 ALA A C 1
ATOM 675 O O . ALA A 1 87 ? 8.219 -6.857 2.141 1.00 98.62 87 ALA A O 1
ATOM 676 N N . TYR A 1 88 ? 8.113 -4.823 3.084 1.00 98.75 88 TYR A N 1
ATOM 677 C CA . TYR A 1 88 ? 6.737 -4.976 3.559 1.00 98.75 88 TYR A CA 1
ATOM 678 C C . TYR A 1 88 ? 5.767 -5.100 2.382 1.00 98.75 88 TYR A C 1
ATOM 680 O O . TYR A 1 88 ? 4.975 -6.034 2.349 1.00 98.75 88 TYR A O 1
ATOM 688 N N . LEU A 1 89 ? 5.854 -4.202 1.397 1.00 98.69 89 LEU A N 1
ATOM 689 C CA . LEU A 1 89 ? 4.990 -4.224 0.215 1.00 98.69 89 LEU A CA 1
ATOM 690 C C . LEU A 1 89 ? 5.147 -5.522 -0.600 1.00 98.69 89 LEU A C 1
ATOM 692 O O . LEU A 1 89 ? 4.134 -6.084 -1.017 1.00 98.69 89 LEU A O 1
ATOM 696 N N . ASP A 1 90 ? 6.377 -6.020 -0.779 1.00 98.25 90 ASP A N 1
ATOM 697 C CA . ASP A 1 90 ? 6.660 -7.299 -1.460 1.00 98.25 90 ASP A CA 1
ATOM 698 C C . ASP A 1 90 ? 6.038 -8.500 -0.741 1.00 98.25 90 ASP A C 1
ATOM 700 O O . ASP A 1 90 ? 5.629 -9.475 -1.371 1.00 98.25 90 ASP A O 1
ATOM 704 N N . ALA A 1 91 ? 5.983 -8.451 0.591 1.00 98.38 91 ALA A N 1
ATOM 705 C CA . ALA A 1 91 ? 5.444 -9.526 1.414 1.00 98.38 91 ALA A CA 1
ATOM 706 C C . ALA A 1 91 ? 3.905 -9.563 1.438 1.00 98.38 91 ALA A C 1
ATOM 708 O O . ALA A 1 91 ? 3.340 -10.419 2.121 1.00 98.38 91 ALA A O 1
ATOM 709 N N . GLY A 1 92 ? 3.230 -8.643 0.738 1.00 98.44 92 GLY A N 1
ATOM 710 C CA . GLY A 1 92 ? 1.775 -8.515 0.734 1.00 98.44 92 GLY A CA 1
ATOM 711 C C . GLY A 1 92 ? 1.045 -9.783 0.293 1.00 98.44 92 GLY A C 1
ATOM 712 O O . GLY A 1 92 ? 1.514 -10.551 -0.547 1.00 98.44 92 GLY A O 1
ATOM 713 N N . HIS A 1 93 ? -0.149 -9.996 0.845 1.00 98.38 93 HIS A N 1
ATOM 714 C CA . HIS A 1 93 ? -1.000 -11.115 0.449 1.00 98.38 93 HIS A CA 1
ATOM 715 C C . HIS A 1 93 ? -1.622 -10.842 -0.912 1.00 98.38 93 HIS A C 1
ATOM 717 O O . HIS A 1 93 ? -2.173 -9.766 -1.136 1.00 98.38 93 HIS A O 1
ATOM 723 N N . LEU A 1 94 ? -1.580 -11.825 -1.810 1.00 97.69 94 LEU A N 1
ATOM 724 C CA . LEU A 1 94 ? -2.194 -11.714 -3.131 1.00 97.69 94 LEU A CA 1
ATOM 725 C C . LEU A 1 94 ? -3.713 -11.521 -3.014 1.00 97.69 94 LEU A C 1
ATOM 727 O O . LEU A 1 94 ? -4.425 -12.456 -2.663 1.00 97.69 94 LEU A O 1
ATOM 731 N N . TYR A 1 95 ? -4.201 -10.330 -3.358 1.00 97.75 95 TYR A N 1
ATOM 732 C CA . TYR A 1 95 ? -5.620 -9.973 -3.363 1.00 97.75 95 TYR A CA 1
ATOM 733 C C . TYR A 1 95 ? -6.272 -10.260 -4.721 1.00 97.75 95 TYR A C 1
ATOM 735 O O . TYR A 1 95 ? -7.279 -10.962 -4.796 1.00 97.75 95 TYR A O 1
ATOM 743 N N . ILE A 1 96 ? -5.678 -9.755 -5.810 1.00 96.44 96 ILE A N 1
ATOM 744 C CA . ILE A 1 96 ? -6.149 -9.986 -7.184 1.00 96.44 96 ILE A CA 1
ATOM 745 C C . ILE A 1 96 ? -4.965 -10.374 -8.065 1.00 96.44 96 ILE A C 1
ATOM 747 O O . ILE A 1 96 ? -4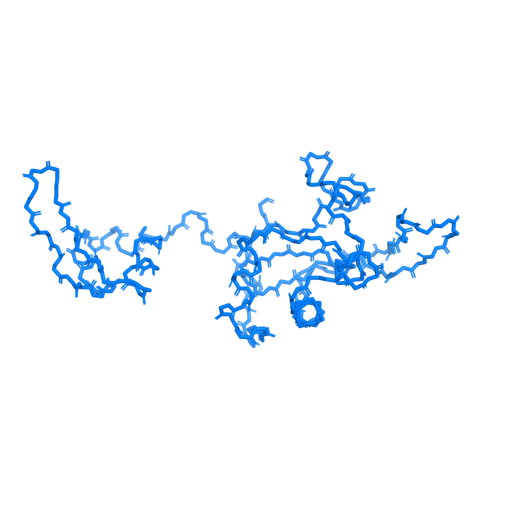.000 -9.623 -8.195 1.00 96.44 96 ILE A O 1
ATOM 751 N N . ALA A 1 97 ? -5.064 -11.531 -8.720 1.00 96.00 97 ALA A N 1
ATOM 752 C CA . ALA A 1 97 ? -4.130 -11.922 -9.766 1.00 96.00 97 ALA A CA 1
ATOM 753 C C . ALA A 1 97 ? -4.515 -11.240 -11.086 1.00 96.00 97 ALA A C 1
ATOM 755 O O . ALA A 1 97 ? -5.600 -11.466 -11.621 1.00 96.00 97 ALA A O 1
ATOM 756 N N . ALA A 1 98 ? -3.613 -10.416 -11.606 1.00 92.19 98 ALA A N 1
ATOM 757 C CA . ALA A 1 98 ? -3.746 -9.765 -12.905 1.00 92.19 98 ALA A CA 1
ATOM 758 C C . ALA A 1 98 ? -2.955 -10.514 -13.987 1.00 92.19 98 ALA A C 1
ATOM 760 O O . ALA A 1 98 ? -1.901 -11.086 -13.718 1.00 92.19 98 ALA A O 1
ATOM 761 N N . THR A 1 99 ? -3.448 -10.482 -15.221 1.00 87.81 99 THR A N 1
ATOM 762 C CA . THR A 1 99 ? -2.698 -10.924 -16.405 1.00 87.81 99 THR A CA 1
ATOM 763 C C . THR A 1 99 ? -2.011 -9.737 -17.073 1.00 87.81 99 THR A C 1
ATOM 765 O O . THR A 1 99 ? -2.510 -8.620 -16.978 1.00 87.81 99 THR A O 1
ATOM 768 N N . GLY A 1 100 ? -0.937 -9.989 -17.821 1.00 88.31 100 GLY A N 1
ATOM 769 C CA . GLY A 1 100 ? -0.161 -8.941 -18.489 1.00 88.31 100 GLY A CA 1
ATOM 770 C C . GLY A 1 100 ? 1.048 -8.513 -17.665 1.00 88.31 100 GLY A C 1
ATOM 771 O O . GLY A 1 100 ? 1.390 -9.164 -16.678 1.00 88.31 100 GLY A O 1
ATOM 772 N N . PHE A 1 101 ? 1.702 -7.441 -18.096 1.00 91.38 101 PHE A N 1
ATOM 773 C CA . PHE A 1 101 ? 2.910 -6.921 -17.473 1.00 91.38 101 PHE A CA 1
ATOM 774 C C . PHE A 1 101 ? 2.862 -5.398 -17.434 1.00 91.38 101 PHE A C 1
ATOM 776 O O . PHE A 1 101 ? 2.218 -4.781 -18.277 1.00 91.38 101 PHE A O 1
ATOM 783 N N . VAL A 1 102 ? 3.538 -4.828 -16.447 1.00 93.62 102 VAL A N 1
ATOM 784 C CA . VAL A 1 102 ? 3.840 -3.408 -16.353 1.00 93.62 102 VAL A CA 1
ATOM 785 C C . VAL A 1 102 ? 5.238 -3.179 -16.901 1.00 93.62 102 VAL A C 1
ATOM 787 O O . VAL A 1 102 ? 6.150 -3.984 -16.674 1.00 93.62 102 VAL A O 1
ATOM 790 N N . GLU A 1 103 ? 5.379 -2.076 -17.619 1.00 95.50 103 GLU A N 1
ATOM 791 C CA . GLU A 1 103 ? 6.655 -1.529 -18.053 1.00 95.50 103 GLU A CA 1
ATOM 792 C C . GLU A 1 103 ? 7.063 -0.384 -17.127 1.00 95.50 103 GLU A C 1
ATOM 794 O O . GLU A 1 103 ? 6.223 0.352 -16.605 1.00 95.50 103 GLU A O 1
ATOM 799 N N . ASP A 1 104 ? 8.363 -0.236 -16.906 1.00 96.94 104 ASP A N 1
ATOM 800 C CA . ASP A 1 104 ? 8.898 0.867 -16.129 1.00 96.94 104 ASP A CA 1
ATOM 801 C C . ASP A 1 104 ? 8.651 2.201 -16.839 1.00 96.94 104 ASP A C 1
ATOM 803 O O . ASP A 1 104 ? 9.363 2.578 -17.764 1.00 96.94 104 ASP A O 1
ATOM 807 N N . TRP A 1 105 ? 7.661 2.939 -16.342 1.00 96.31 105 TRP A N 1
ATOM 808 C CA . TRP A 1 105 ? 7.312 4.282 -16.796 1.00 96.31 105 TRP A CA 1
ATOM 809 C C . TRP A 1 105 ? 8.484 5.275 -16.906 1.00 96.31 105 TRP A C 1
ATOM 811 O O . TRP A 1 105 ? 8.430 6.187 -17.729 1.00 96.31 105 TRP A O 1
ATOM 821 N N . PHE A 1 106 ? 9.524 5.147 -16.077 1.00 96.81 106 PHE A N 1
ATOM 822 C CA . PHE A 1 106 ? 10.671 6.062 -16.103 1.00 96.81 106 PHE A CA 1
ATOM 823 C C . PHE A 1 106 ? 11.818 5.590 -17.001 1.00 96.81 106 PHE A C 1
ATOM 825 O O . PHE A 1 106 ? 12.776 6.346 -17.184 1.00 96.81 106 PHE A O 1
ATOM 832 N N . ALA A 1 107 ? 11.770 4.359 -17.510 1.00 94.69 107 ALA A N 1
ATOM 833 C CA . ALA A 1 107 ? 12.822 3.833 -18.362 1.00 94.69 107 ALA A CA 1
ATOM 834 C C . ALA A 1 107 ? 12.734 4.434 -19.772 1.00 94.69 107 ALA A C 1
ATOM 836 O O . ALA A 1 107 ? 11.659 4.554 -20.353 1.00 94.69 107 ALA A O 1
ATOM 837 N N . ASP A 1 108 ? 13.892 4.786 -20.338 1.00 90.25 108 ASP A N 1
ATOM 838 C CA . ASP A 1 108 ? 13.986 5.230 -21.736 1.00 90.25 108 ASP A CA 1
ATOM 839 C C . ASP A 1 108 ? 13.761 4.066 -22.729 1.00 90.25 108 ASP A C 1
ATOM 841 O O . ASP A 1 108 ? 13.358 4.289 -23.871 1.00 90.25 108 ASP A O 1
ATOM 845 N N . ASP A 1 109 ? 14.025 2.831 -22.286 1.00 92.25 109 ASP A N 1
ATOM 846 C CA . ASP A 1 109 ? 13.836 1.584 -23.032 1.00 92.25 109 ASP A CA 1
ATOM 847 C C . ASP A 1 109 ? 12.647 0.782 -22.465 1.00 92.25 109 ASP A C 1
ATOM 849 O O . ASP A 1 109 ? 12.290 0.923 -21.296 1.00 92.25 109 ASP A O 1
ATOM 853 N N . GLU A 1 110 ? 12.079 -0.132 -23.260 1.00 89.62 110 GLU A N 1
ATOM 854 C CA . GLU A 1 110 ? 11.030 -1.059 -22.805 1.00 89.62 110 GLU A CA 1
ATOM 855 C C . GLU A 1 110 ? 11.581 -2.033 -21.742 1.00 89.62 110 GLU A C 1
ATOM 857 O O . GLU A 1 110 ? 12.197 -3.060 -22.051 1.00 89.62 110 GLU A O 1
ATOM 862 N N . VAL A 1 111 ? 11.361 -1.712 -20.463 1.00 95.19 111 VAL A N 1
ATOM 863 C CA . VAL A 1 111 ? 11.776 -2.532 -19.316 1.00 95.19 111 VAL A CA 1
ATOM 864 C C . VAL A 1 111 ? 10.548 -3.100 -18.618 1.00 95.19 111 VAL A C 1
ATOM 866 O O . VAL A 1 111 ? 9.815 -2.390 -17.942 1.00 95.19 111 VAL A O 1
ATOM 869 N N . VAL A 1 112 ? 10.341 -4.412 -18.731 1.00 94.69 112 VAL A N 1
ATOM 870 C CA . VAL A 1 112 ? 9.239 -5.108 -18.051 1.00 94.69 112 VAL A CA 1
ATOM 871 C C . VAL A 1 112 ? 9.575 -5.355 -16.578 1.00 94.69 112 VAL A C 1
ATOM 873 O O . VAL A 1 112 ? 10.571 -6.014 -16.273 1.00 94.69 112 VAL A O 1
ATOM 876 N N . ILE A 1 113 ? 8.708 -4.899 -15.668 1.00 94.69 113 ILE A N 1
ATOM 877 C CA . ILE A 1 113 ? 8.910 -4.992 -14.208 1.00 94.69 113 ILE A CA 1
ATOM 878 C C . ILE A 1 113 ? 8.016 -6.031 -13.518 1.00 94.69 113 ILE A C 1
ATOM 880 O O . ILE A 1 113 ? 8.254 -6.383 -12.364 1.00 94.69 113 ILE A O 1
ATOM 884 N N . GLY A 1 114 ? 7.044 -6.598 -14.238 1.00 92.00 114 GLY A N 1
ATOM 885 C CA . GLY A 1 114 ? 6.225 -7.722 -13.770 1.00 92.00 114 GLY A CA 1
ATOM 886 C C . GLY A 1 114 ? 4.720 -7.464 -13.869 1.00 92.00 114 GLY A C 1
ATOM 887 O O . GLY A 1 114 ? 4.303 -6.412 -14.339 1.00 92.00 114 GLY A O 1
ATOM 888 N N . PRO A 1 115 ? 3.871 -8.433 -13.494 1.00 93.31 115 PRO A N 1
ATOM 889 C CA . PRO A 1 115 ? 2.421 -8.273 -13.570 1.00 93.31 115 PRO A CA 1
ATOM 890 C C . PRO A 1 115 ? 1.880 -7.327 -12.475 1.00 93.31 115 PRO A C 1
ATOM 892 O O . PRO A 1 115 ? 2.322 -7.429 -11.328 1.00 93.31 115 PRO A O 1
ATOM 895 N N . PRO A 1 116 ? 0.854 -6.493 -12.756 1.00 94.06 116 PRO A N 1
ATOM 896 C CA . PRO A 1 116 ? 0.241 -5.585 -11.777 1.00 94.06 116 PRO A CA 1
ATOM 897 C C . PRO A 1 116 ? -0.755 -6.327 -10.874 1.00 94.06 116 PRO A C 1
ATOM 899 O O . PRO A 1 116 ? -1.943 -6.005 -10.812 1.00 94.06 116 PRO A O 1
ATOM 902 N N . HIS A 1 117 ? -0.313 -7.399 -10.216 1.00 97.62 117 HIS A N 1
ATOM 903 C CA . HIS A 1 117 ? -1.133 -8.052 -9.196 1.00 97.62 117 HIS A CA 1
ATOM 904 C C . HIS A 1 117 ? -1.494 -7.046 -8.103 1.00 97.62 117 HIS A C 1
ATOM 906 O O . HIS A 1 117 ? -0.696 -6.169 -7.791 1.00 97.62 117 HIS A O 1
ATOM 912 N N . LEU A 1 118 ? -2.668 -7.181 -7.492 1.00 98.12 118 LEU A N 1
ATOM 913 C CA . LEU A 1 118 ? -2.981 -6.403 -6.297 1.00 98.12 118 LEU A CA 1
ATOM 914 C C . LEU A 1 118 ? -2.610 -7.207 -5.061 1.00 98.12 118 LEU A C 1
ATOM 916 O O . LEU A 1 118 ? -3.039 -8.355 -4.919 1.00 98.12 118 LEU A O 1
ATOM 920 N N . LEU A 1 119 ? -1.844 -6.588 -4.174 1.00 98.56 119 LEU A N 1
ATOM 921 C CA . LEU A 1 119 ? -1.436 -7.122 -2.882 1.00 98.56 119 LEU A CA 1
ATOM 922 C C . LEU A 1 119 ? -2.118 -6.346 -1.751 1.00 98.56 119 LEU A C 1
ATOM 924 O O . LEU A 1 119 ? -2.552 -5.210 -1.944 1.00 98.56 119 LEU A O 1
ATOM 928 N N . THR A 1 120 ? -2.236 -6.959 -0.575 1.00 98.56 120 THR A N 1
ATOM 929 C CA . THR A 1 120 ? -2.877 -6.346 0.594 1.00 98.56 120 THR A CA 1
ATOM 930 C C . THR A 1 120 ? -2.271 -6.815 1.916 1.00 98.56 120 THR A C 1
ATOM 932 O O . THR A 1 120 ? -1.768 -7.934 2.029 1.00 98.56 120 THR A O 1
ATOM 935 N N . ASP A 1 121 ? -2.378 -5.974 2.943 1.00 98.12 121 ASP A N 1
ATOM 936 C CA . ASP A 1 121 ? -2.160 -6.315 4.356 1.00 98.12 121 ASP A CA 1
ATOM 937 C C . ASP A 1 121 ? -3.479 -6.478 5.142 1.00 98.12 121 ASP A C 1
ATOM 939 O O . ASP A 1 121 ? -3.462 -6.684 6.356 1.00 98.12 121 ASP A O 1
ATOM 943 N N . GLY A 1 122 ? -4.628 -6.379 4.462 1.00 96.69 122 GLY A N 1
ATOM 944 C CA . GLY A 1 122 ? -5.969 -6.394 5.052 1.00 96.69 122 GLY A CA 1
ATOM 945 C C . GLY A 1 122 ? -6.565 -5.014 5.356 1.00 96.69 122 GLY A C 1
ATOM 946 O O . GLY A 1 122 ? -7.758 -4.935 5.646 1.00 96.69 122 GLY A O 1
ATOM 947 N N . VAL A 1 123 ? -5.783 -3.936 5.260 1.00 96.06 123 VAL A N 1
ATOM 948 C CA . VAL A 1 123 ? -6.236 -2.541 5.425 1.00 96.06 123 VAL A CA 1
ATOM 949 C C . VAL A 1 123 ? -5.995 -1.743 4.148 1.00 96.06 123 VAL A C 1
ATOM 951 O O . VAL A 1 123 ? -6.896 -1.060 3.660 1.00 96.06 123 VAL A O 1
ATOM 954 N N . TYR A 1 124 ? -4.794 -1.847 3.590 1.00 98.06 124 TYR A N 1
ATOM 955 C CA . TYR A 1 124 ? -4.389 -1.225 2.341 1.00 98.06 124 TYR A CA 1
ATOM 956 C C . TYR A 1 124 ? -4.313 -2.245 1.211 1.00 98.06 124 TYR A C 1
ATOM 958 O O . TYR A 1 124 ? -4.125 -3.443 1.424 1.00 98.06 124 TYR A O 1
ATOM 966 N N . VAL A 1 125 ? -4.441 -1.749 -0.011 1.00 98.44 125 VAL A N 1
ATOM 967 C CA . VAL A 1 125 ? -4.235 -2.499 -1.248 1.00 98.44 125 VAL A CA 1
ATOM 968 C C . VAL A 1 125 ? -3.333 -1.703 -2.172 1.00 98.44 125 VAL A C 1
ATOM 970 O O . VAL A 1 125 ? -3.462 -0.477 -2.252 1.00 98.44 125 VAL A O 1
ATOM 973 N N . TRP A 1 126 ? -2.429 -2.391 -2.859 1.00 98.38 126 TRP A N 1
ATOM 974 C CA . TRP A 1 126 ? -1.476 -1.775 -3.776 1.00 98.38 126 TRP A CA 1
ATOM 975 C C . TRP A 1 126 ? -1.143 -2.680 -4.964 1.00 98.38 126 TRP A C 1
ATOM 977 O O . TRP A 1 126 ? -1.228 -3.905 -4.842 1.00 98.38 126 TRP A O 1
ATOM 987 N N . PRO A 1 127 ? -0.743 -2.097 -6.103 1.00 97.69 127 PRO A N 1
ATOM 988 C CA . PRO A 1 127 ? -0.120 -2.823 -7.206 1.00 97.69 127 PRO A CA 1
ATOM 989 C C . PRO A 1 127 ? 1.244 -3.432 -6.825 1.00 97.69 127 PRO A C 1
ATOM 991 O O . PRO A 1 127 ? 2.026 -2.824 -6.094 1.00 97.69 127 PRO A O 1
ATOM 994 N N . ALA A 1 128 ? 1.537 -4.644 -7.303 1.00 98.00 128 ALA A N 1
ATOM 995 C CA . ALA A 1 128 ? 2.730 -5.426 -6.951 1.00 98.00 128 ALA A CA 1
ATOM 996 C C . ALA A 1 128 ? 4.051 -4.849 -7.487 1.00 98.00 128 ALA A C 1
ATOM 998 O O . ALA A 1 128 ? 5.123 -5.266 -7.061 1.00 98.00 128 ALA A O 1
ATOM 999 N N . ASP A 1 129 ? 3.978 -3.892 -8.401 1.00 97.25 129 ASP A N 1
ATOM 1000 C CA . ASP A 1 129 ? 5.087 -3.107 -8.935 1.00 97.25 129 ASP A CA 1
ATOM 1001 C C . ASP A 1 129 ? 5.388 -1.847 -8.101 1.00 97.25 129 ASP A C 1
ATOM 1003 O O . ASP A 1 129 ? 6.463 -1.266 -8.231 1.00 97.25 129 ASP A O 1
ATOM 1007 N N . LEU A 1 130 ? 4.526 -1.448 -7.160 1.00 98.19 130 LEU A N 1
ATOM 1008 C CA . LEU A 1 130 ? 4.807 -0.333 -6.245 1.00 98.19 130 LEU A CA 1
ATOM 1009 C C . LEU A 1 130 ? 6.171 -0.436 -5.515 1.00 98.19 130 LEU A C 1
ATOM 1011 O O . LEU A 1 130 ? 6.888 0.570 -5.481 1.00 98.19 130 LEU A O 1
ATOM 1015 N N . PRO A 1 131 ? 6.587 -1.596 -4.953 1.00 98.19 131 PRO A N 1
ATOM 1016 C CA . PRO A 1 131 ? 7.906 -1.737 -4.331 1.00 98.19 131 PRO A CA 1
ATOM 1017 C C . PRO A 1 131 ? 9.062 -1.415 -5.287 1.00 98.19 131 PRO A C 1
ATOM 1019 O O . PRO A 1 131 ? 10.094 -0.903 -4.849 1.00 98.19 131 PRO A O 1
ATOM 1022 N N . TYR A 1 132 ? 8.902 -1.695 -6.585 1.00 98.12 132 TYR A N 1
ATOM 1023 C CA . TYR A 1 132 ? 9.906 -1.383 -7.598 1.00 98.12 132 TYR A CA 1
ATOM 1024 C C . TYR A 1 132 ? 10.119 0.130 -7.693 1.00 98.12 132 TYR A C 1
ATOM 1026 O O . TYR A 1 132 ? 11.257 0.595 -7.612 1.00 98.12 132 TYR A O 1
ATOM 1034 N N . TYR A 1 133 ? 9.043 0.914 -7.774 1.00 98.06 133 TYR A N 1
ATOM 1035 C CA . TYR A 1 133 ? 9.145 2.372 -7.836 1.00 98.06 133 TYR A CA 1
ATOM 1036 C C . TYR A 1 133 ? 9.683 2.993 -6.544 1.00 98.06 133 TYR A C 1
ATOM 1038 O O . TYR A 1 133 ? 10.461 3.948 -6.588 1.00 98.06 133 TYR A O 1
ATOM 1046 N N . VAL A 1 134 ? 9.336 2.422 -5.389 1.00 98.25 134 VAL A N 1
ATOM 1047 C CA . VAL A 1 134 ? 9.889 2.848 -4.095 1.00 98.25 134 VAL A CA 1
ATOM 1048 C C . VAL A 1 134 ? 11.407 2.653 -4.061 1.00 98.25 134 VAL A C 1
ATOM 1050 O O . VAL A 1 134 ? 12.116 3.575 -3.676 1.00 98.25 134 VAL A O 1
ATOM 1053 N N . ARG A 1 135 ? 11.925 1.501 -4.508 1.00 97.75 135 ARG A N 1
ATOM 1054 C CA . ARG A 1 135 ? 13.370 1.210 -4.467 1.00 97.75 135 ARG A CA 1
ATOM 1055 C C . ARG A 1 135 ? 14.188 1.944 -5.521 1.00 97.75 135 ARG A C 1
ATOM 1057 O O . ARG A 1 135 ? 15.279 2.418 -5.224 1.00 97.75 135 ARG A O 1
ATOM 1064 N N .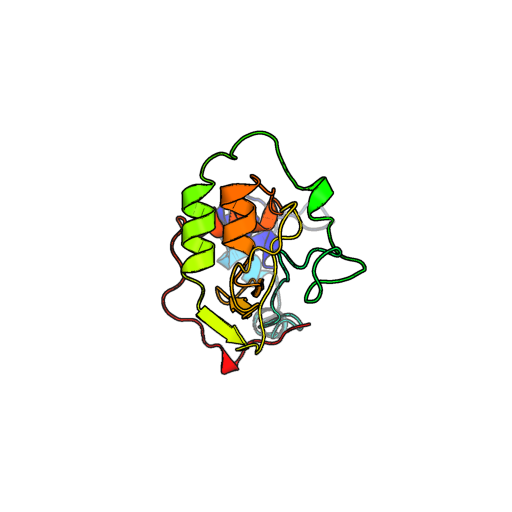 ASN A 1 136 ? 13.701 1.978 -6.759 1.00 97.19 136 ASN A N 1
ATOM 1065 C CA . ASN A 1 136 ? 14.493 2.458 -7.895 1.00 97.19 136 ASN A CA 1
ATOM 1066 C C . ASN A 1 136 ? 14.351 3.969 -8.110 1.00 97.19 136 ASN A C 1
ATOM 1068 O O . ASN A 1 136 ? 15.254 4.599 -8.654 1.00 97.19 136 ASN A O 1
ATOM 1072 N N . TYR A 1 137 ? 13.237 4.552 -7.656 1.00 98.00 137 TYR A N 1
ATOM 1073 C CA . TYR A 1 137 ? 12.899 5.958 -7.890 1.00 98.00 137 TYR A CA 1
ATOM 1074 C C . TYR A 1 137 ? 12.545 6.723 -6.609 1.00 98.00 137 TYR A C 1
ATOM 1076 O O . TYR A 1 137 ? 12.095 7.869 -6.674 1.00 98.00 137 TYR A O 1
ATOM 1084 N N . HIS A 1 138 ? 12.751 6.108 -5.439 1.00 98.31 138 HIS A N 1
ATOM 1085 C CA . HIS A 1 138 ? 12.520 6.713 -4.124 1.00 98.31 138 HIS A CA 1
ATOM 1086 C C . HIS A 1 138 ? 11.115 7.306 -3.957 1.00 98.31 138 HIS A C 1
ATOM 1088 O O . HIS A 1 138 ? 10.921 8.282 -3.218 1.00 98.31 138 HIS A O 1
ATOM 1094 N N . VAL A 1 139 ? 10.136 6.726 -4.659 1.00 98.31 139 VAL A N 1
ATOM 1095 C CA . VAL A 1 139 ? 8.767 7.237 -4.714 1.00 98.31 139 VAL A CA 1
ATOM 1096 C C . VAL A 1 139 ? 8.179 7.317 -3.312 1.00 98.31 139 VAL A C 1
ATOM 1098 O O . VAL A 1 139 ? 8.194 6.357 -2.536 1.00 98.31 139 VAL A O 1
ATOM 1101 N N . ARG A 1 140 ? 7.685 8.504 -2.964 1.00 97.44 140 ARG A N 1
ATOM 1102 C CA . ARG A 1 140 ? 7.135 8.809 -1.649 1.00 97.44 140 ARG A CA 1
ATOM 1103 C C . ARG A 1 140 ? 5.721 8.272 -1.530 1.00 97.44 140 ARG A C 1
ATOM 1105 O O . ARG A 1 140 ? 4.878 8.471 -2.394 1.00 97.44 140 ARG A O 1
ATOM 1112 N N . LEU A 1 141 ? 5.456 7.616 -0.406 1.00 97.44 141 LEU A N 1
ATOM 1113 C CA . LEU A 1 141 ? 4.135 7.091 -0.086 1.00 97.44 141 LEU A CA 1
ATOM 1114 C C . LEU A 1 141 ? 3.405 8.017 0.894 1.00 97.44 141 LEU A C 1
ATOM 1116 O O . LEU A 1 141 ? 4.053 8.694 1.704 1.00 97.44 141 LEU A O 1
ATOM 1120 N N . PRO A 1 142 ? 2.059 8.022 0.890 1.00 96.50 142 PRO A N 1
ATOM 1121 C CA . PRO A 1 142 ? 1.273 8.797 1.838 1.00 96.50 142 PRO A CA 1
ATOM 1122 C C . PRO A 1 142 ? 1.692 8.539 3.288 1.00 96.50 142 PRO A C 1
ATOM 1124 O O . PRO A 1 142 ? 1.863 7.395 3.717 1.00 96.50 142 PRO A O 1
ATOM 1127 N N . LYS A 1 143 ? 1.797 9.608 4.087 1.00 94.62 143 LYS A N 1
ATOM 1128 C CA . LYS A 1 143 ? 2.278 9.508 5.473 1.00 94.62 143 LYS A CA 1
ATOM 1129 C C . LYS A 1 143 ? 1.444 8.537 6.315 1.00 94.62 143 LYS A C 1
ATOM 1131 O O . LYS A 1 143 ? 2.020 7.771 7.083 1.00 94.62 143 LYS A O 1
ATOM 1136 N N . ALA A 1 144 ? 0.122 8.529 6.128 1.00 94.38 144 ALA A N 1
ATOM 1137 C CA . ALA A 1 144 ? -0.789 7.604 6.803 1.00 94.38 144 ALA A CA 1
ATOM 1138 C C . ALA A 1 144 ? -0.416 6.129 6.565 1.00 94.38 144 ALA A C 1
ATOM 1140 O O . ALA A 1 144 ? -0.391 5.351 7.516 1.00 94.38 144 ALA A O 1
ATOM 1141 N N . PHE A 1 145 ? -0.038 5.771 5.334 1.00 96.94 145 PHE A N 1
ATOM 1142 C CA . PHE A 1 145 ? 0.426 4.425 5.006 1.00 96.94 145 PHE A CA 1
ATOM 1143 C C . PHE A 1 145 ? 1.758 4.111 5.699 1.00 96.94 145 PHE A C 1
ATOM 1145 O O . PHE A 1 145 ? 1.879 3.094 6.369 1.00 96.94 145 PHE A O 1
ATOM 1152 N N . THR A 1 146 ? 2.741 5.015 5.631 1.00 96.38 146 THR A N 1
ATOM 1153 C CA . THR A 1 146 ? 4.048 4.780 6.283 1.00 96.38 146 THR A CA 1
ATOM 1154 C C . THR A 1 146 ? 3.940 4.627 7.806 1.00 96.38 146 THR A C 1
ATOM 1156 O O . THR A 1 146 ? 4.634 3.797 8.386 1.00 96.38 146 THR A O 1
ATOM 1159 N N . ILE A 1 147 ? 3.043 5.380 8.459 1.00 95.12 147 ILE A N 1
ATOM 1160 C CA . ILE A 1 147 ? 2.758 5.247 9.897 1.00 95.12 147 ILE A CA 1
ATOM 1161 C C . ILE A 1 147 ? 2.106 3.895 10.192 1.00 95.12 147 ILE A C 1
ATOM 1163 O O . ILE A 1 147 ? 2.483 3.246 11.162 1.00 95.12 147 ILE A O 1
ATOM 1167 N N . HIS A 1 148 ? 1.164 3.455 9.356 1.00 95.62 148 HIS A N 1
ATOM 1168 C CA . HIS A 1 148 ? 0.536 2.139 9.476 1.00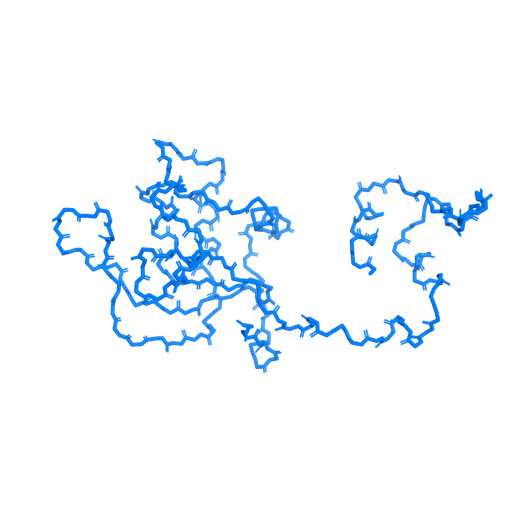 95.62 148 HIS A CA 1
ATOM 1169 C C . HIS A 1 148 ? 1.555 0.997 9.345 1.00 95.62 148 HIS A C 1
ATOM 1171 O O . HIS A 1 148 ? 1.586 0.105 10.190 1.00 95.62 148 HIS A O 1
ATOM 1177 N N . VAL A 1 149 ? 2.442 1.048 8.348 1.00 96.81 149 VAL A N 1
ATOM 1178 C CA . VAL A 1 149 ? 3.516 0.052 8.170 1.00 96.81 149 VAL A CA 1
ATOM 1179 C C . VAL A 1 149 ? 4.464 0.040 9.371 1.00 96.81 149 VAL A C 1
ATOM 1181 O O . VAL A 1 149 ? 4.776 -1.028 9.901 1.00 96.81 149 VAL A O 1
ATOM 1184 N N . ALA A 1 150 ? 4.884 1.216 9.846 1.00 95.38 150 ALA A N 1
ATOM 1185 C CA . ALA A 1 150 ? 5.732 1.331 11.030 1.00 95.38 150 ALA A CA 1
ATOM 1186 C C . ALA A 1 150 ? 5.035 0.808 12.299 1.00 95.38 150 ALA A C 1
ATOM 1188 O O . ALA A 1 150 ? 5.675 0.148 13.110 1.00 95.38 150 ALA A O 1
ATOM 1189 N N . GLY A 1 151 ? 3.727 1.043 12.447 1.00 93.19 151 GLY A N 1
ATOM 1190 C CA . GLY A 1 151 ? 2.911 0.507 13.541 1.00 93.19 151 GLY A CA 1
ATOM 1191 C C . GLY A 1 151 ? 2.737 -1.016 13.508 1.00 93.19 151 GLY A C 1
ATOM 1192 O O . GLY A 1 151 ? 2.410 -1.607 14.530 1.00 93.19 151 GLY A O 1
ATOM 1193 N N . ASN A 1 152 ? 2.998 -1.652 12.362 1.00 94.50 152 ASN A N 1
ATOM 1194 C CA . ASN A 1 152 ? 3.095 -3.106 12.214 1.00 94.50 152 ASN A CA 1
ATOM 1195 C C . ASN A 1 152 ? 4.549 -3.612 12.313 1.00 94.50 152 ASN A C 1
ATOM 1197 O O . ASN A 1 152 ? 4.857 -4.706 11.840 1.00 94.50 152 ASN A O 1
ATOM 1201 N N . ASP A 1 153 ? 5.470 -2.808 12.853 1.00 96.44 153 ASP A N 1
ATOM 1202 C CA . ASP A 1 153 ? 6.902 -3.119 12.946 1.00 96.44 153 ASP A CA 1
ATOM 1203 C C . ASP A 1 153 ? 7.528 -3.519 11.600 1.00 96.44 153 ASP A C 1
ATOM 1205 O O . ASP A 1 153 ? 8.468 -4.319 11.540 1.00 96.44 153 ASP A O 1
ATOM 1209 N N . TYR A 1 154 ? 7.016 -2.962 10.495 1.00 97.31 154 TYR A N 1
ATOM 1210 C CA . TYR A 1 154 ? 7.426 -3.309 9.131 1.00 97.31 154 TYR A CA 1
ATOM 1211 C C . TYR A 1 154 ? 7.289 -4.810 8.826 1.00 97.31 154 TYR A C 1
ATOM 1213 O O . TYR A 1 154 ? 7.995 -5.350 7.975 1.00 97.31 154 TYR A O 1
ATOM 1221 N N . THR A 1 155 ? 6.374 -5.496 9.511 1.00 97.88 155 THR A N 1
ATOM 1222 C CA . THR A 1 155 ? 6.117 -6.927 9.352 1.00 97.88 155 THR A CA 1
ATOM 1223 C C . THR A 1 155 ? 4.706 -7.144 8.822 1.00 97.88 155 THR A C 1
ATOM 1225 O O . THR A 1 155 ? 3.731 -6.717 9.437 1.00 97.88 155 THR A O 1
ATOM 1228 N N . MET A 1 156 ? 4.586 -7.834 7.686 1.00 98.31 156 MET A N 1
ATOM 1229 C CA . MET A 1 156 ? 3.286 -8.148 7.092 1.00 98.31 156 MET A CA 1
ATOM 1230 C C . MET A 1 156 ? 2.426 -8.982 8.062 1.00 98.31 156 MET A C 1
ATOM 1232 O O . MET A 1 156 ? 2.913 -10.001 8.576 1.00 98.31 156 MET A O 1
ATOM 1236 N N . PRO A 1 157 ? 1.153 -8.611 8.311 1.00 97.00 157 PRO A N 1
ATOM 1237 C CA . PRO A 1 157 ? 0.235 -9.429 9.095 1.00 97.00 157 PRO A CA 1
ATOM 1238 C C . PRO A 1 157 ? 0.167 -10.859 8.557 1.00 97.00 157 PRO A C 1
ATOM 1240 O O . PRO A 1 157 ? -0.001 -11.077 7.365 1.00 97.00 157 PRO A O 1
ATOM 1243 N N . LYS A 1 158 ? 0.293 -11.867 9.426 1.00 94.75 158 LYS A N 1
ATOM 1244 C CA . LYS A 1 158 ? 0.392 -13.275 8.987 1.00 94.75 158 LYS A CA 1
ATOM 1245 C C . LYS A 1 158 ? -0.906 -13.839 8.415 1.00 94.75 158 LYS A C 1
ATOM 1247 O O . LYS A 1 158 ? -0.869 -14.775 7.620 1.00 94.75 158 LYS A O 1
ATOM 1252 N N . HIS A 1 159 ? -2.040 -13.315 8.865 1.00 91.31 159 HIS A N 1
ATOM 1253 C CA . HIS A 1 159 ? -3.360 -13.834 8.540 1.00 91.31 159 HIS A CA 1
ATOM 1254 C C . HIS A 1 159 ? -4.259 -12.683 8.113 1.00 91.31 159 HIS A C 1
ATOM 1256 O O . HIS A 1 159 ? -4.608 -11.834 8.928 1.00 91.31 159 HIS A O 1
ATOM 1262 N N . VAL A 1 160 ? -4.630 -12.686 6.837 1.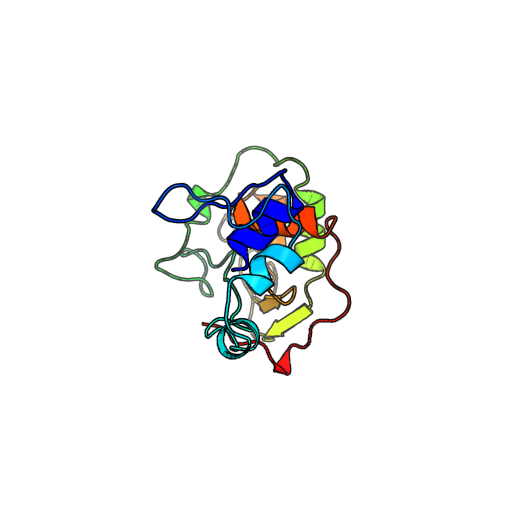00 94.19 160 VAL A N 1
ATOM 1263 C CA . VAL A 1 160 ? -5.576 -11.744 6.246 1.00 94.19 160 VAL A CA 1
ATOM 1264 C C . VAL A 1 160 ? -6.703 -12.564 5.630 1.00 94.19 160 VAL A C 1
ATOM 1266 O O . VAL A 1 160 ? -6.457 -13.411 4.773 1.00 94.19 160 VAL A O 1
ATOM 1269 N N . ASP A 1 161 ? -7.938 -12.345 6.084 1.00 94.44 161 ASP A N 1
ATOM 1270 C CA . ASP A 1 161 ? -9.111 -13.004 5.506 1.00 94.44 161 ASP A CA 1
ATOM 1271 C C . ASP A 1 161 ? -9.571 -12.255 4.252 1.00 94.44 161 ASP A C 1
ATOM 1273 O O . ASP A 1 161 ? -10.481 -11.422 4.275 1.00 94.44 161 ASP A O 1
ATOM 1277 N N . ILE A 1 162 ? -8.899 -12.568 3.147 1.00 94.62 162 ILE A N 1
ATOM 1278 C CA . ILE A 1 162 ? -9.093 -11.962 1.827 1.00 94.62 162 ILE A CA 1
ATOM 1279 C C . ILE A 1 162 ? -10.558 -12.000 1.380 1.00 94.62 162 ILE A C 1
ATOM 1281 O O . ILE A 1 162 ? -11.033 -11.052 0.757 1.00 94.62 162 ILE A O 1
ATOM 1285 N N . ALA A 1 163 ? -11.294 -13.063 1.722 1.00 92.62 163 ALA A N 1
ATOM 1286 C CA . ALA A 1 163 ? -12.674 -13.256 1.283 1.00 92.62 163 ALA A CA 1
ATOM 1287 C C . ALA A 1 163 ? -13.648 -12.223 1.876 1.00 92.62 163 ALA A C 1
ATOM 1289 O O . ALA A 1 163 ? -14.749 -12.040 1.356 1.00 92.62 163 ALA A O 1
ATOM 1290 N N . THR A 1 164 ? -13.250 -11.544 2.955 1.00 92.25 164 THR A N 1
ATOM 1291 C CA . THR A 1 164 ? -14.059 -10.511 3.619 1.00 92.25 164 THR A CA 1
ATOM 1292 C C . THR A 1 164 ? -13.784 -9.099 3.103 1.00 92.25 164 THR A C 1
ATOM 1294 O O . THR A 1 164 ? -14.537 -8.173 3.418 1.00 92.25 164 THR A O 1
ATOM 1297 N N . LEU A 1 165 ? -12.727 -8.928 2.303 1.00 95.19 165 LEU A N 1
ATOM 1298 C CA . LEU A 1 165 ? -12.245 -7.628 1.859 1.00 95.19 165 LEU A CA 1
ATOM 1299 C C . LEU A 1 165 ? -12.946 -7.160 0.584 1.00 95.19 165 LEU A C 1
ATOM 1301 O O . LEU A 1 165 ? -13.234 -7.934 -0.331 1.00 95.19 165 LEU A O 1
ATOM 1305 N N . LYS A 1 166 ? -13.169 -5.854 0.501 1.00 93.06 166 LYS A N 1
ATOM 1306 C CA . LYS A 1 166 ? -13.841 -5.179 -0.605 1.00 93.06 166 LYS A CA 1
ATOM 1307 C C . LYS A 1 166 ? -12.950 -4.062 -1.120 1.00 93.06 166 LYS A C 1
ATOM 1309 O O . LYS A 1 166 ? -12.491 -3.220 -0.351 1.00 93.06 166 LYS A O 1
ATOM 1314 N N . LEU A 1 167 ? -12.754 -4.025 -2.429 1.00 90.25 167 LEU A N 1
ATOM 1315 C CA . LEU A 1 167 ? -12.175 -2.870 -3.098 1.00 90.25 167 LEU A CA 1
ATOM 1316 C C . LEU A 1 167 ? -13.282 -1.841 -3.349 1.00 90.25 167 LEU A C 1
ATOM 1318 O O . LEU A 1 167 ? -14.306 -2.193 -3.938 1.00 90.25 167 LEU A O 1
ATOM 1322 N N . ALA A 1 168 ? -13.090 -0.609 -2.874 1.00 78.38 168 ALA A N 1
ATOM 1323 C CA . ALA A 1 168 ? -13.978 0.516 -3.179 1.00 78.38 168 ALA A CA 1
ATOM 1324 C C . ALA A 1 168 ? -13.705 1.127 -4.559 1.00 78.38 168 ALA A C 1
ATOM 1326 O O . ALA A 1 168 ? -12.540 1.083 -5.037 1.00 78.38 168 ALA A O 1
#

Mean predicted aligned error: 7.29 Å

Organism: Haliangium ochraceum (strain DSM 14365 / JCM 11303 / SMP-2) (NCBI:txid502025)

Secondary structure (DSSP, 8-state):
-HHHHHHHHHS---EE-TTS-EEESS--HHHHHTTS-HHHHTPPPTTTTEEEE-S--TTSTTS-TTS--HHHH--SSPPTTHHHHHHHHHT-EEEEPPPS-EE-TT-SS--EEE---EEESSSEEEETTHHHHHHHH-PPPPHHHHHHHHHTTT---S---GGG-EE-

Foldseek 3Di:
DVVVLVCLVVDQDWDADPVRHTQDGSDHPVSVLVVDPPCVVPDDDPCQQEAAEWAQALLWPSHDVPDHHLVVQFDPDADVCLVLLLVLLLPFAFLADADDFTFDPPDPDGHTQGGQTWGDLSHHIYTNCSSVSCVPGVGDIDPVVVVVCVVVVSHRDPDHPSVSHDYD

Sequence (168 aa):
MECVKWLCAQFDCSIYDESGTLLVADGGVEA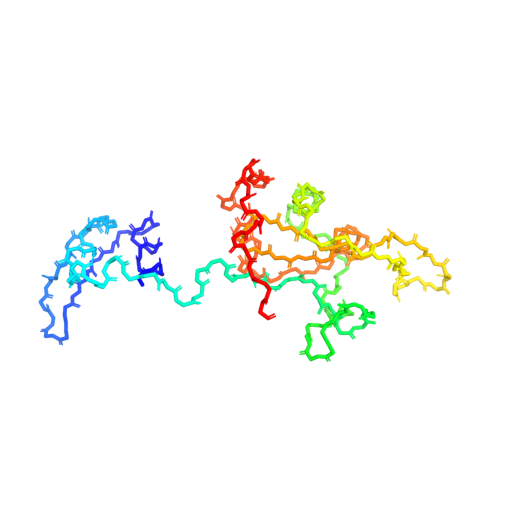IEALYPESVVQMEHPWKGILLKVGFFRELDHGDHQGPSLEHDKAESAAPDEERIAAYLDAGHLYIAATGFVEDWFADDEVVIGPPHLLTDGVYVWPADLPYYVRNYHVRLPKAFTIHVAGNDYTMPKHVDIATLKLA